Protein AF-A0A9P7BJM4-F1 (afdb_monomer_lite)

pLDDT: mean 73.42, std 22.76, range [31.44, 97.88]

Organism: Rhizopus oryzae (NCBI:txid64495)

Sequence (146 aa):
MQMSSKESIGDYSKKFLQAVYNAGLPSDDPRIADRFLASLTLSVQTLIRVTVARVGKNKADTNEKWTVEYITQVGRDILGDDNKLYAEAAALIPGANKSDTGKSRYSDNGSRGDGSLSGHRRHQFKRRSQNMTKVNKHYFCTHHVL

Structure (mmCIF, N/CA/C/O backbone):
data_AF-A0A9P7BJM4-F1
#
_entry.id   AF-A0A9P7BJM4-F1
#
loop_
_atom_site.group_PDB
_atom_site.id
_atom_site.type_symbol
_atom_site.label_atom_id
_atom_site.label_alt_id
_atom_site.label_comp_id
_atom_site.label_asym_id
_atom_site.label_entity_id
_atom_site.label_seq_id
_atom_site.pdbx_PDB_ins_code
_atom_site.Cartn_x
_atom_site.Cartn_y
_atom_site.Cartn_z
_atom_site.occupancy
_atom_site.B_iso_or_equiv
_atom_site.auth_seq_id
_atom_site.auth_comp_id
_atom_site.auth_asym_id
_atom_site.auth_atom_id
_atom_site.pdbx_PDB_model_num
ATOM 1 N N . MET A 1 1 ? 7.682 10.884 -1.348 1.00 90.56 1 MET A N 1
ATOM 2 C CA . MET A 1 1 ? 6.228 10.942 -1.077 1.00 90.56 1 MET A CA 1
ATOM 3 C C . MET A 1 1 ? 5.918 10.031 0.106 1.00 90.56 1 MET A C 1
ATOM 5 O O . MET A 1 1 ? 6.650 9.067 0.279 1.00 90.56 1 MET A O 1
ATOM 9 N N . GLN A 1 2 ? 4.911 10.344 0.925 1.00 95.31 2 GLN A N 1
ATOM 10 C CA . GLN A 1 2 ? 4.475 9.547 2.086 1.00 95.31 2 GLN A CA 1
ATOM 11 C C . GLN A 1 2 ? 2.943 9.557 2.158 1.00 95.31 2 GLN A C 1
ATOM 13 O O . GLN A 1 2 ? 2.336 10.537 1.725 1.00 95.31 2 GLN A O 1
ATOM 18 N N . MET A 1 3 ? 2.346 8.474 2.651 1.00 94.56 3 MET A N 1
A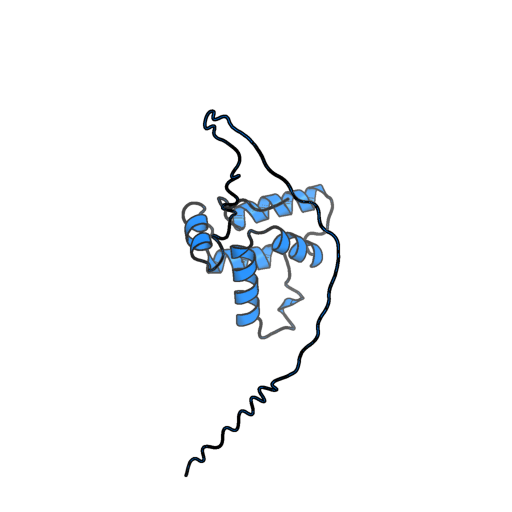TOM 19 C CA . MET A 1 3 ? 0.901 8.311 2.810 1.00 94.56 3 MET A CA 1
ATOM 20 C C . MET A 1 3 ? 0.399 9.071 4.042 1.00 94.56 3 MET A C 1
ATOM 22 O O . MET A 1 3 ? 0.975 8.988 5.127 1.00 94.56 3 MET A O 1
ATOM 26 N N . SER A 1 4 ? -0.699 9.798 3.875 1.00 92.19 4 SER A N 1
ATOM 27 C CA . SER A 1 4 ? -1.452 10.445 4.946 1.00 92.19 4 SER A CA 1
ATOM 28 C C . SER A 1 4 ? -2.270 9.429 5.748 1.00 92.19 4 SER A C 1
ATOM 30 O O . SER A 1 4 ? -2.727 8.415 5.232 1.00 92.19 4 SER A O 1
ATOM 32 N N . SER A 1 5 ? -2.534 9.722 7.021 1.00 86.75 5 SER A N 1
ATOM 33 C CA . SER A 1 5 ? -3.386 8.880 7.874 1.00 86.75 5 SER A CA 1
ATOM 34 C C . SER A 1 5 ? -4.875 8.920 7.512 1.00 86.75 5 SER A C 1
ATOM 36 O O . SER A 1 5 ? -5.644 8.116 8.030 1.00 86.75 5 SER A O 1
ATOM 38 N N . LYS A 1 6 ? -5.292 9.861 6.655 1.00 87.50 6 LYS A N 1
ATOM 39 C CA . LYS A 1 6 ? -6.701 10.093 6.288 1.00 87.50 6 LYS A CA 1
ATOM 40 C C . LYS A 1 6 ? -7.068 9.632 4.879 1.00 87.50 6 LYS A C 1
ATOM 42 O O . LYS A 1 6 ? -8.202 9.834 4.463 1.00 87.50 6 LYS A O 1
ATOM 47 N N . GLU A 1 7 ? -6.116 9.101 4.121 1.00 90.75 7 GLU A N 1
ATOM 48 C CA . GLU A 1 7 ? -6.372 8.604 2.768 1.00 90.75 7 GLU A CA 1
ATOM 49 C C . GLU A 1 7 ? -6.377 7.076 2.741 1.00 90.75 7 GLU A C 1
ATOM 51 O O . GLU A 1 7 ? -5.662 6.440 3.516 1.00 90.75 7 GLU A O 1
ATOM 56 N N . SER A 1 8 ? -7.171 6.488 1.847 1.00 94.00 8 SER A N 1
ATOM 57 C CA . SER A 1 8 ? -7.117 5.059 1.542 1.00 94.00 8 SER A CA 1
ATOM 58 C C . SER A 1 8 ? -5.842 4.696 0.790 1.00 94.00 8 SER A C 1
ATOM 60 O O . SER A 1 8 ? -5.222 5.518 0.103 1.00 94.00 8 SER A O 1
ATOM 62 N N . ILE A 1 9 ? -5.466 3.420 0.874 1.00 95.25 9 ILE A N 1
ATOM 63 C CA . ILE A 1 9 ? -4.368 2.883 0.069 1.00 95.25 9 ILE A CA 1
ATOM 64 C C . ILE A 1 9 ? -4.669 2.965 -1.430 1.00 95.25 9 ILE A C 1
ATOM 66 O O . ILE A 1 9 ? -3.752 3.226 -2.206 1.00 95.25 9 ILE A O 1
ATOM 70 N N . GLY A 1 10 ? -5.929 2.812 -1.851 1.00 95.50 10 GLY A N 1
ATOM 71 C CA . GLY A 1 10 ? -6.323 2.938 -3.248 1.00 95.50 10 GLY A CA 1
ATOM 72 C C . GLY A 1 10 ? -6.085 4.339 -3.794 1.00 95.50 10 GLY A C 1
ATOM 73 O O . GLY A 1 10 ? -5.460 4.487 -4.843 1.00 95.50 10 GLY A O 1
ATOM 74 N N . ASP A 1 11 ? -6.505 5.383 -3.084 1.00 95.25 11 ASP A N 1
ATOM 75 C CA . ASP A 1 11 ? -6.268 6.758 -3.536 1.00 95.25 11 ASP A CA 1
ATOM 76 C C . ASP A 1 11 ? -4.792 7.155 -3.463 1.00 95.25 11 ASP A C 1
ATOM 78 O O . ASP A 1 11 ? -4.288 7.855 -4.350 1.00 95.25 11 ASP A O 1
ATOM 82 N N . TYR A 1 12 ? -4.074 6.667 -2.452 1.00 97.19 12 TYR A N 1
ATOM 83 C CA . TYR A 1 12 ? -2.635 6.871 -2.355 1.00 97.19 12 TYR A CA 1
ATOM 84 C C . TYR A 1 12 ? -1.873 6.187 -3.501 1.00 97.19 12 TYR A C 1
ATOM 86 O O . TYR A 1 12 ? -1.005 6.812 -4.114 1.00 97.19 12 TYR A O 1
ATOM 94 N N . SER A 1 13 ? -2.230 4.943 -3.844 1.00 96.88 13 SER A N 1
ATOM 95 C CA . SER A 1 13 ? -1.591 4.164 -4.916 1.00 96.88 13 SER A CA 1
ATOM 96 C C . SER A 1 13 ? -1.663 4.867 -6.270 1.00 96.88 13 SER A C 1
ATOM 98 O O . SER A 1 13 ? -0.648 4.973 -6.952 1.00 96.88 13 SER A O 1
ATOM 100 N N . LYS A 1 14 ? -2.814 5.461 -6.616 1.00 96.56 14 LYS A N 1
ATOM 101 C CA . LYS A 1 14 ? -2.992 6.234 -7.856 1.00 96.56 14 LYS A CA 1
ATOM 102 C C . LYS A 1 14 ? -2.023 7.414 -7.918 1.00 96.56 14 LYS A C 1
ATOM 104 O O . LYS A 1 14 ? -1.365 7.628 -8.931 1.00 96.56 14 LYS A O 1
ATOM 109 N N . LYS A 1 15 ? -1.904 8.172 -6.821 1.00 97.44 15 LYS A N 1
ATOM 110 C CA . LYS A 1 15 ? -0.991 9.324 -6.739 1.00 97.44 15 LYS A CA 1
ATOM 111 C C . LYS A 1 15 ? 0.473 8.893 -6.795 1.00 97.44 15 LYS A C 1
ATOM 113 O O . LYS A 1 15 ? 1.282 9.563 -7.433 1.00 97.44 15 LYS A O 1
ATOM 118 N N . PHE A 1 16 ? 0.806 7.777 -6.153 1.00 97.88 16 PHE A N 1
ATOM 119 C CA . PHE A 1 16 ? 2.147 7.210 -6.194 1.00 97.88 16 PHE A CA 1
ATOM 120 C C . PHE A 1 16 ? 2.518 6.744 -7.609 1.00 97.88 16 PHE A C 1
ATOM 122 O O . PHE A 1 16 ? 3.555 7.154 -8.122 1.00 97.88 16 PHE A O 1
ATOM 129 N N . LEU A 1 17 ? 1.656 5.967 -8.271 1.00 96.94 17 LEU A N 1
ATOM 130 C CA . LEU A 1 17 ? 1.864 5.503 -9.647 1.00 96.94 17 LEU A CA 1
ATOM 131 C C . LEU A 1 17 ? 1.952 6.665 -10.637 1.00 96.94 17 LEU A C 1
ATOM 133 O O . LEU A 1 17 ? 2.814 6.656 -11.511 1.00 96.94 17 LEU A O 1
ATOM 137 N N . GLN A 1 18 ? 1.146 7.714 -10.455 1.00 97.56 18 GLN A N 1
ATOM 138 C CA . GLN A 1 18 ? 1.276 8.932 -11.252 1.00 97.56 18 GLN A CA 1
ATOM 139 C C . GLN A 1 18 ? 2.658 9.581 -11.077 1.00 97.56 18 GLN A C 1
ATOM 141 O O . GLN A 1 18 ? 3.247 10.043 -12.051 1.00 97.56 18 GLN A O 1
ATOM 146 N N . ALA A 1 19 ? 3.201 9.609 -9.856 1.00 97.06 19 ALA A N 1
ATOM 147 C CA . ALA A 1 19 ? 4.539 10.139 -9.603 1.00 97.06 19 ALA A CA 1
ATOM 148 C C . ALA A 1 19 ? 5.646 9.260 -10.213 1.00 97.06 19 ALA A C 1
ATOM 150 O O . ALA A 1 19 ? 6.613 9.797 -10.746 1.00 97.06 19 ALA A O 1
ATOM 151 N N . VAL A 1 20 ? 5.490 7.933 -10.173 1.00 96.62 20 VAL A N 1
ATOM 152 C CA . VAL A 1 20 ? 6.390 6.965 -10.829 1.00 96.62 20 VAL A CA 1
ATOM 153 C C . VAL A 1 20 ? 6.392 7.178 -12.344 1.00 96.62 20 VAL A C 1
ATOM 155 O O . VAL A 1 20 ? 7.460 7.329 -12.936 1.00 96.62 20 VAL A O 1
ATOM 158 N N . TYR A 1 21 ? 5.206 7.286 -12.949 1.00 96.94 21 TYR A N 1
ATOM 159 C CA . TYR A 1 21 ? 5.038 7.566 -14.374 1.00 96.94 21 TYR A CA 1
ATOM 160 C C . TYR A 1 21 ? 5.687 8.897 -14.770 1.00 96.94 21 TYR A C 1
ATOM 162 O O . TYR A 1 21 ? 6.485 8.951 -15.702 1.00 96.94 21 TYR A O 1
ATOM 170 N N . ASN A 1 22 ? 5.417 9.967 -14.016 1.00 97.00 22 ASN A N 1
ATOM 171 C CA . ASN A 1 22 ? 6.000 11.286 -14.271 1.00 97.00 22 ASN A CA 1
ATOM 172 C C . ASN A 1 22 ? 7.533 11.299 -14.127 1.00 97.00 22 ASN A C 1
ATOM 174 O O . ASN A 1 22 ? 8.195 12.134 -14.737 1.00 97.00 22 ASN A O 1
ATOM 178 N N . ALA A 1 23 ? 8.099 10.395 -13.323 1.00 95.75 23 ALA A N 1
ATOM 179 C CA . ALA A 1 23 ? 9.540 10.226 -13.164 1.00 95.75 23 ALA A CA 1
ATOM 180 C C . ALA A 1 23 ? 10.179 9.342 -14.254 1.00 95.75 23 ALA A C 1
ATOM 182 O O . ALA A 1 23 ? 11.397 9.169 -14.246 1.00 95.75 23 ALA A O 1
ATOM 183 N N . GLY A 1 24 ? 9.386 8.771 -15.169 1.00 96.56 24 GLY A N 1
ATOM 184 C CA . GLY A 1 24 ? 9.867 7.858 -16.208 1.00 96.56 24 GLY A CA 1
ATOM 185 C C . GLY A 1 24 ? 10.379 6.525 -15.658 1.00 96.56 24 GLY A C 1
ATOM 186 O O . GLY A 1 24 ? 11.248 5.905 -16.268 1.00 96.56 24 GLY A O 1
ATOM 187 N N . LEU A 1 25 ? 9.893 6.106 -14.485 1.00 94.50 25 LEU A N 1
ATOM 188 C CA . LEU A 1 25 ? 10.314 4.867 -13.838 1.00 94.50 25 LEU A CA 1
ATOM 189 C C . LEU A 1 25 ? 9.406 3.691 -14.246 1.00 94.50 25 LEU A C 1
ATOM 191 O O . LEU A 1 25 ? 8.198 3.884 -14.400 1.00 94.50 25 LEU A O 1
ATOM 195 N N . PRO A 1 26 ? 9.959 2.474 -14.383 1.00 91.88 26 PRO A N 1
ATOM 196 C CA . PRO A 1 26 ? 9.178 1.271 -14.668 1.00 91.88 26 PRO A CA 1
ATOM 197 C C . PRO A 1 26 ? 8.286 0.908 -13.472 1.00 91.88 26 PRO A C 1
ATOM 199 O O . PRO A 1 26 ? 8.779 0.697 -12.365 1.00 91.88 26 PRO A O 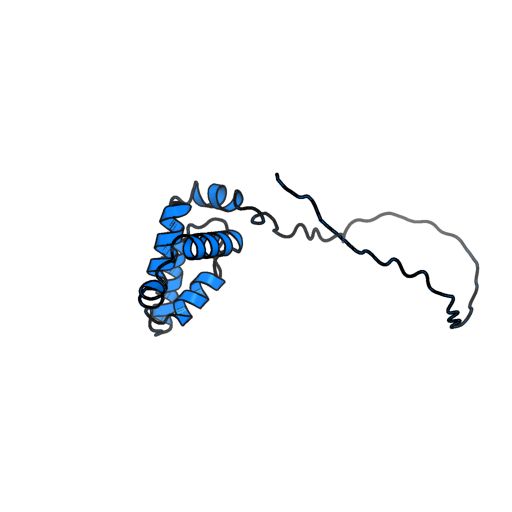1
ATOM 202 N N . SER A 1 27 ? 6.967 0.854 -13.670 1.00 86.81 27 SER A N 1
ATOM 203 C CA . SER A 1 27 ? 5.995 0.556 -12.603 1.00 86.81 27 SER A CA 1
ATOM 204 C C . SER A 1 27 ? 6.005 -0.908 -12.151 1.00 86.81 27 SER A C 1
ATOM 206 O O . SER A 1 27 ? 5.552 -1.213 -11.051 1.00 86.81 27 SER A O 1
ATOM 208 N N . ASP A 1 28 ? 6.531 -1.798 -12.988 1.00 88.25 28 ASP A N 1
ATOM 209 C CA . ASP A 1 28 ? 6.682 -3.235 -12.762 1.00 88.25 28 ASP A CA 1
ATOM 210 C C . ASP A 1 28 ? 7.973 -3.607 -12.012 1.00 88.25 28 ASP A C 1
ATOM 212 O O . ASP A 1 28 ? 8.155 -4.769 -11.653 1.00 88.25 28 ASP A O 1
ATOM 216 N N . ASP A 1 29 ? 8.856 -2.644 -11.722 1.00 90.38 29 ASP A N 1
ATOM 217 C CA . ASP A 1 29 ? 10.069 -2.893 -10.939 1.00 90.38 29 ASP A CA 1
ATOM 218 C C . ASP A 1 29 ? 9.716 -3.195 -9.463 1.00 90.38 29 ASP A C 1
ATOM 220 O O . ASP A 1 29 ? 9.156 -2.336 -8.766 1.00 90.38 29 ASP A O 1
ATOM 224 N N . PRO A 1 30 ? 10.110 -4.366 -8.919 1.00 92.12 30 PRO A N 1
ATOM 225 C CA . PRO A 1 30 ? 9.906 -4.712 -7.511 1.00 92.12 30 PRO A CA 1
ATOM 226 C C . PRO A 1 30 ? 10.450 -3.671 -6.522 1.00 92.12 30 PRO A C 1
ATOM 228 O O . PRO A 1 30 ? 9.921 -3.509 -5.421 1.00 92.12 30 PRO A O 1
ATOM 231 N N . ARG A 1 31 ? 11.482 -2.905 -6.900 1.00 93.88 31 ARG A N 1
ATOM 232 C CA . ARG A 1 31 ? 12.026 -1.819 -6.068 1.00 93.88 31 ARG A CA 1
ATOM 233 C C . ARG A 1 31 ? 11.038 -0.669 -5.907 1.00 93.88 31 ARG A C 1
ATOM 235 O O . ARG A 1 31 ? 11.046 0.003 -4.874 1.00 93.88 31 ARG A O 1
ATOM 242 N N . ILE A 1 32 ? 10.191 -0.426 -6.905 1.00 96.06 32 ILE A N 1
ATOM 243 C CA . ILE A 1 32 ? 9.121 0.571 -6.828 1.00 96.06 32 ILE A CA 1
ATOM 244 C C . ILE A 1 32 ? 8.031 0.088 -5.872 1.00 96.06 32 ILE A C 1
ATOM 246 O O . ILE A 1 32 ? 7.572 0.874 -5.043 1.00 96.06 32 ILE A O 1
ATOM 250 N N . ALA A 1 33 ? 7.702 -1.205 -5.897 1.00 95.38 33 ALA A N 1
ATOM 251 C CA . ALA A 1 33 ? 6.799 -1.821 -4.927 1.00 95.38 33 ALA A CA 1
ATOM 252 C C . ALA A 1 33 ? 7.344 -1.724 -3.487 1.00 95.38 33 ALA A C 1
ATOM 254 O O . ALA A 1 33 ? 6.614 -1.343 -2.570 1.00 95.38 33 ALA A O 1
ATOM 255 N N . ASP A 1 34 ? 8.646 -1.950 -3.283 1.00 95.56 34 ASP A N 1
ATOM 256 C CA . ASP A 1 34 ? 9.295 -1.759 -1.978 1.00 95.56 34 ASP A CA 1
ATOM 257 C C . ASP A 1 34 ? 9.237 -0.303 -1.504 1.00 95.56 34 ASP A C 1
ATOM 259 O O . ASP A 1 34 ? 8.981 -0.029 -0.327 1.00 95.56 34 ASP A O 1
ATOM 263 N N . ARG A 1 35 ? 9.457 0.651 -2.418 1.00 96.81 35 ARG A N 1
ATOM 264 C CA . ARG A 1 35 ? 9.340 2.084 -2.121 1.00 96.81 35 ARG A CA 1
ATOM 265 C C . ARG A 1 35 ? 7.909 2.484 -1.790 1.00 96.81 35 ARG A C 1
ATOM 267 O O . ARG A 1 35 ? 7.734 3.278 -0.868 1.00 96.81 35 ARG A O 1
ATOM 274 N N . PHE A 1 36 ? 6.928 1.925 -2.492 1.00 97.56 36 PHE A N 1
ATOM 275 C CA . PHE A 1 36 ? 5.513 2.114 -2.201 1.00 97.56 36 PHE A CA 1
ATOM 276 C C . PHE A 1 36 ? 5.159 1.576 -0.816 1.00 97.56 36 PHE A C 1
ATOM 278 O O . PHE A 1 36 ? 4.620 2.314 0.000 1.00 97.56 36 PHE A O 1
ATOM 285 N N . LEU A 1 37 ? 5.540 0.333 -0.495 1.00 96.88 37 LEU A N 1
ATOM 286 C CA . LEU A 1 37 ? 5.313 -0.236 0.833 1.00 96.88 37 LEU A CA 1
ATOM 287 C C . LEU A 1 37 ? 5.960 0.631 1.918 1.00 96.88 37 LEU A C 1
ATOM 289 O O . LEU A 1 37 ? 5.321 0.942 2.915 1.00 96.88 37 LEU A O 1
ATOM 293 N N . ALA A 1 38 ? 7.208 1.060 1.725 1.00 96.94 38 ALA A N 1
ATOM 294 C CA . ALA A 1 38 ? 7.920 1.899 2.688 1.00 96.94 38 ALA A CA 1
ATOM 295 C C . ALA A 1 38 ? 7.315 3.304 2.862 1.00 96.94 38 ALA A C 1
ATOM 297 O O . ALA A 1 38 ? 7.629 3.969 3.851 1.00 96.94 38 ALA A O 1
ATOM 298 N N . SER A 1 39 ? 6.483 3.766 1.925 1.00 97.50 39 SER A N 1
ATOM 299 C CA . SER A 1 39 ? 5.830 5.072 1.992 1.00 97.50 39 SER A CA 1
ATOM 300 C C . SER A 1 39 ? 4.414 5.034 2.572 1.00 97.50 39 SER A C 1
ATOM 302 O O . SER A 1 39 ? 3.818 6.095 2.757 1.00 97.50 39 SER A O 1
ATOM 304 N N . LEU A 1 40 ? 3.872 3.849 2.881 1.00 95.88 40 LEU A N 1
ATOM 305 C CA . LEU A 1 40 ? 2.596 3.703 3.590 1.00 95.88 40 LEU A CA 1
ATOM 306 C C . LEU A 1 40 ? 2.741 4.076 5.071 1.00 95.88 40 LEU A C 1
ATOM 308 O O . LEU A 1 40 ? 3.843 4.117 5.617 1.00 95.88 40 LEU A O 1
ATOM 312 N N . THR A 1 41 ? 1.628 4.287 5.769 1.00 93.56 41 THR A N 1
ATOM 313 C CA . THR A 1 41 ? 1.662 4.451 7.229 1.00 93.56 41 THR A CA 1
ATOM 314 C C . THR A 1 41 ? 2.128 3.160 7.913 1.00 93.56 41 THR A C 1
ATOM 316 O O . THR A 1 41 ? 1.865 2.056 7.433 1.00 93.56 41 THR A O 1
ATOM 319 N N . LEU A 1 42 ? 2.815 3.268 9.057 1.00 91.81 42 LEU A N 1
ATOM 320 C CA . LEU A 1 42 ? 3.422 2.113 9.742 1.00 91.81 42 LEU A CA 1
ATOM 321 C C . LEU A 1 42 ? 2.419 0.983 10.040 1.00 91.81 42 LEU A C 1
ATOM 323 O O . LEU A 1 42 ? 2.761 -0.200 9.960 1.00 91.81 42 LEU A O 1
ATOM 327 N N . SER A 1 43 ? 1.182 1.342 10.378 1.00 90.00 43 SER A N 1
ATOM 328 C CA . SER A 1 43 ? 0.111 0.387 10.645 1.00 90.00 43 SER A CA 1
ATOM 329 C C . SER A 1 43 ? -0.259 -0.413 9.397 1.00 90.00 43 SER A C 1
ATOM 331 O O . SER A 1 43 ? -0.253 -1.644 9.434 1.00 90.00 43 SER A O 1
ATOM 333 N N . VAL A 1 44 ? -0.468 0.271 8.272 1.00 92.62 44 VAL A N 1
ATOM 334 C CA . VAL A 1 44 ? -0.761 -0.346 6.972 1.00 92.62 44 VAL A CA 1
ATOM 335 C C . VAL A 1 44 ? 0.415 -1.210 6.508 1.00 92.62 44 VAL A C 1
ATOM 337 O O . VAL A 1 44 ? 0.212 -2.354 6.105 1.00 92.62 44 VAL A O 1
ATOM 340 N N . GLN A 1 45 ? 1.656 -0.727 6.655 1.00 93.94 45 GLN A N 1
ATOM 341 C CA . GLN A 1 45 ? 2.860 -1.511 6.350 1.00 93.94 45 GLN A CA 1
ATOM 342 C C . GLN A 1 45 ? 2.897 -2.831 7.118 1.00 93.94 45 GLN A C 1
ATOM 344 O O . GLN A 1 45 ? 3.150 -3.892 6.546 1.00 93.94 45 GLN A O 1
ATOM 349 N N . THR A 1 46 ? 2.669 -2.756 8.429 1.00 91.50 46 THR A N 1
ATOM 350 C CA . THR A 1 46 ? 2.713 -3.917 9.320 1.00 91.50 46 THR A CA 1
ATOM 351 C C . THR A 1 46 ? 1.652 -4.928 8.919 1.00 91.50 46 THR A C 1
ATOM 353 O O . THR A 1 46 ? 1.949 -6.114 8.789 1.00 91.50 46 THR A O 1
ATOM 356 N N . LEU A 1 47 ? 0.432 -4.458 8.668 1.00 91.56 47 LEU A N 1
ATOM 357 C CA . LEU A 1 47 ? -0.683 -5.312 8.293 1.00 91.56 47 LEU A CA 1
ATOM 358 C C . LEU A 1 47 ? -0.423 -6.051 6.981 1.00 91.56 47 LEU A C 1
ATOM 360 O O . LEU A 1 47 ? -0.556 -7.270 6.939 1.00 91.56 47 LEU A O 1
ATOM 364 N N . ILE A 1 48 ? 0.019 -5.340 5.941 1.00 93.00 48 ILE A N 1
ATOM 365 C CA . ILE A 1 48 ? 0.335 -5.947 4.643 1.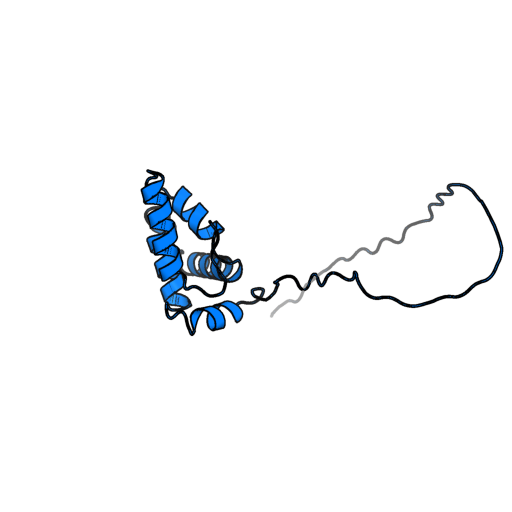00 93.00 48 ILE A CA 1
ATOM 366 C C . ILE A 1 48 ? 1.435 -6.996 4.803 1.00 93.00 48 ILE A C 1
ATOM 368 O O . ILE A 1 48 ? 1.279 -8.123 4.336 1.00 93.00 48 ILE A O 1
ATOM 372 N N . ARG A 1 49 ? 2.524 -6.672 5.514 1.00 92.12 49 ARG A N 1
ATOM 373 C CA . ARG A 1 49 ? 3.627 -7.618 5.761 1.00 92.12 49 ARG A CA 1
ATOM 374 C C . ARG A 1 49 ? 3.145 -8.873 6.486 1.00 92.12 49 ARG A C 1
ATOM 376 O O . ARG A 1 49 ? 3.529 -9.977 6.110 1.00 92.12 49 ARG A O 1
ATOM 383 N N . VAL A 1 50 ? 2.294 -8.717 7.501 1.00 90.94 50 VAL A N 1
ATOM 384 C CA . VAL A 1 50 ? 1.716 -9.842 8.249 1.00 90.94 50 VAL A CA 1
ATOM 385 C C . VAL A 1 50 ? 0.805 -10.684 7.358 1.00 90.94 50 VAL A C 1
ATOM 387 O O . VAL A 1 50 ? 0.912 -11.911 7.381 1.00 90.94 50 VAL A O 1
ATOM 390 N N . THR A 1 51 ? -0.061 -10.063 6.557 1.00 90.44 51 THR A N 1
ATOM 391 C CA . THR A 1 51 ? -0.970 -10.788 5.661 1.00 90.44 51 THR A CA 1
ATOM 392 C C . THR A 1 51 ? -0.204 -11.551 4.592 1.00 90.44 51 THR A C 1
ATOM 394 O O . THR A 1 51 ? -0.411 -12.754 4.441 1.00 90.44 51 THR A O 1
ATOM 397 N N . VAL A 1 52 ? 0.751 -10.906 3.919 1.00 89.31 52 VAL A N 1
ATOM 398 C CA . VAL A 1 52 ? 1.595 -11.560 2.910 1.00 89.31 52 VAL A CA 1
ATOM 399 C C . VAL A 1 52 ? 2.394 -12.709 3.528 1.00 89.31 52 VAL A C 1
ATOM 401 O O . VAL A 1 52 ? 2.454 -13.783 2.941 1.00 89.31 52 VAL A O 1
ATOM 404 N N . ALA A 1 53 ? 2.939 -12.551 4.739 1.00 87.25 53 ALA A N 1
ATOM 405 C CA . ALA A 1 53 ? 3.662 -13.629 5.419 1.00 87.25 53 ALA A CA 1
ATOM 406 C C . ALA A 1 53 ? 2.771 -14.832 5.785 1.00 87.25 53 ALA A C 1
ATOM 408 O O . ALA A 1 53 ? 3.248 -15.966 5.813 1.00 87.25 53 ALA A O 1
ATOM 409 N N . ARG A 1 54 ? 1.483 -14.602 6.074 1.00 84.12 54 ARG A N 1
ATOM 410 C CA . ARG A 1 54 ? 0.522 -15.662 6.424 1.00 84.12 54 ARG A CA 1
ATOM 411 C C . ARG A 1 54 ? -0.034 -16.385 5.198 1.00 84.12 54 ARG A C 1
ATOM 413 O O . ARG A 1 54 ? -0.219 -17.599 5.254 1.00 84.12 54 ARG A O 1
ATOM 420 N N . VAL A 1 55 ? -0.298 -15.649 4.120 1.00 78.56 55 VAL A N 1
ATOM 421 C CA . VAL A 1 55 ? -0.934 -16.163 2.895 1.00 78.56 55 VAL A CA 1
ATOM 422 C C . VAL A 1 55 ? 0.104 -16.672 1.882 1.00 78.56 55 VAL A C 1
ATOM 424 O O . VAL A 1 55 ? -0.145 -17.640 1.170 1.00 78.56 55 VAL A O 1
ATOM 427 N N . GLY A 1 56 ? 1.308 -16.095 1.860 1.00 64.31 56 GLY A N 1
ATOM 428 C CA . GLY A 1 56 ? 2.372 -16.346 0.880 1.00 64.31 56 GLY A CA 1
ATOM 429 C C . GLY A 1 56 ? 3.172 -17.639 1.071 1.00 64.31 56 GLY A C 1
ATOM 430 O O . GLY A 1 56 ? 4.390 -17.637 0.899 1.00 64.31 56 GLY A O 1
ATOM 431 N N . LYS A 1 57 ? 2.525 -18.759 1.425 1.00 55.22 57 LYS A N 1
ATOM 432 C CA . LYS A 1 57 ? 3.209 -20.064 1.547 1.00 55.22 57 LYS A CA 1
ATOM 433 C C . LYS A 1 57 ? 3.777 -20.583 0.212 1.00 55.22 57 LYS A C 1
ATOM 435 O O . LYS A 1 57 ? 4.697 -21.394 0.246 1.00 55.22 57 LYS A O 1
ATOM 440 N N . ASN A 1 58 ? 3.344 -20.044 -0.932 1.00 57.31 58 ASN A N 1
ATOM 441 C CA . ASN A 1 58 ? 3.960 -20.294 -2.239 1.00 57.31 58 ASN A CA 1
ATOM 442 C C . ASN A 1 58 ? 4.885 -19.131 -2.630 1.00 57.31 58 ASN A C 1
ATOM 444 O O . ASN A 1 58 ? 4.485 -18.188 -3.310 1.00 57.31 58 ASN A O 1
ATOM 448 N N . LYS A 1 59 ? 6.144 -19.206 -2.179 1.00 53.78 59 LYS A N 1
ATOM 449 C CA . LYS A 1 59 ? 7.186 -18.192 -2.441 1.00 53.78 59 LYS A CA 1
ATOM 450 C C . LYS A 1 59 ? 7.565 -18.039 -3.922 1.00 53.78 59 LYS A C 1
ATOM 452 O O . LYS A 1 59 ? 8.153 -17.027 -4.288 1.00 53.78 59 LYS A O 1
ATOM 457 N N . ALA A 1 60 ? 7.257 -19.034 -4.755 1.00 53.91 60 ALA A N 1
ATOM 458 C CA . ALA A 1 60 ? 7.568 -19.009 -6.183 1.00 53.91 60 ALA A CA 1
ATOM 459 C C . ALA A 1 60 ? 6.699 -17.991 -6.947 1.00 53.91 60 ALA A C 1
ATOM 461 O O . ALA A 1 60 ? 7.232 -17.226 -7.741 1.00 53.91 60 ALA A O 1
ATOM 462 N N . ASP A 1 61 ? 5.407 -17.888 -6.617 1.00 55.62 61 ASP A N 1
ATOM 463 C CA . ASP A 1 61 ? 4.461 -16.997 -7.314 1.00 55.62 61 ASP A CA 1
ATOM 464 C C . ASP A 1 61 ? 4.491 -15.547 -6.802 1.00 55.62 61 ASP A C 1
ATOM 466 O O . ASP A 1 61 ? 3.876 -14.653 -7.383 1.00 55.62 61 ASP A O 1
ATOM 470 N N . THR A 1 62 ? 5.152 -15.300 -5.666 1.00 57.69 62 THR A N 1
ATOM 471 C CA . THR A 1 62 ? 5.088 -14.005 -4.967 1.00 57.69 62 THR A CA 1
ATOM 472 C C . THR A 1 62 ? 6.103 -12.993 -5.488 1.00 57.69 62 THR A C 1
ATOM 474 O O . THR A 1 62 ? 5.796 -11.805 -5.495 1.00 57.69 62 THR A O 1
ATOM 477 N N . ASN A 1 63 ? 7.276 -13.433 -5.961 1.00 56.88 63 ASN A N 1
ATOM 478 C CA . ASN A 1 63 ? 8.266 -12.525 -6.558 1.00 56.88 63 ASN A CA 1
ATOM 479 C C . ASN A 1 63 ? 7.818 -12.000 -7.927 1.00 56.88 63 ASN A C 1
ATOM 481 O O . ASN A 1 63 ? 8.074 -10.845 -8.241 1.00 56.88 63 ASN A O 1
ATOM 485 N N . GLU A 1 64 ? 7.103 -12.812 -8.710 1.00 59.81 64 GLU A N 1
ATOM 486 C CA . GLU A 1 64 ? 6.582 -12.410 -10.026 1.00 59.81 64 GLU A CA 1
ATOM 487 C C . GLU A 1 64 ? 5.418 -11.405 -9.916 1.00 59.81 64 GLU A C 1
ATOM 489 O O . GLU A 1 64 ? 5.069 -10.731 -10.878 1.00 59.81 64 GLU A O 1
ATOM 494 N N . LYS A 1 65 ? 4.828 -11.265 -8.720 1.00 77.44 65 LYS A N 1
ATOM 495 C CA . LYS A 1 65 ? 3.665 -10.403 -8.460 1.00 77.44 65 LYS A CA 1
ATOM 496 C C . LYS A 1 65 ? 3.947 -9.268 -7.478 1.00 77.44 65 LYS A C 1
ATOM 498 O O . LYS A 1 65 ? 3.006 -8.585 -7.080 1.00 77.44 65 LYS A O 1
ATOM 503 N N . TRP A 1 66 ? 5.201 -9.039 -7.075 1.00 90.44 66 TRP A N 1
ATOM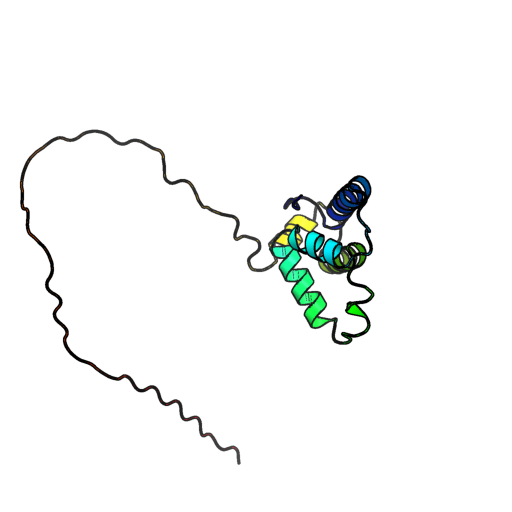 504 C CA . TRP A 1 66 ? 5.540 -7.980 -6.116 1.00 90.44 66 TRP A CA 1
ATOM 505 C C . TRP A 1 66 ? 5.509 -6.593 -6.767 1.00 90.44 66 TRP A C 1
ATOM 507 O O . TRP A 1 66 ? 6.530 -6.024 -7.140 1.00 90.44 66 TRP A O 1
ATOM 517 N N . THR A 1 67 ? 4.298 -6.068 -6.910 1.00 94.00 67 THR A N 1
ATOM 518 C CA . THR A 1 67 ? 3.979 -4.816 -7.601 1.00 94.00 67 THR A CA 1
ATOM 519 C C . THR A 1 67 ? 3.203 -3.874 -6.683 1.00 94.00 67 THR A C 1
ATOM 521 O O . THR A 1 67 ? 2.665 -4.282 -5.645 1.00 94.00 67 THR A O 1
ATOM 524 N N . VAL A 1 68 ? 3.119 -2.598 -7.066 1.00 95.62 68 VAL A N 1
ATOM 525 C CA . VAL A 1 68 ? 2.304 -1.601 -6.351 1.00 95.62 68 VAL A CA 1
ATOM 526 C C . VAL A 1 68 ? 0.836 -2.028 -6.332 1.00 95.62 68 VAL A C 1
ATOM 528 O O . VAL A 1 68 ? 0.163 -1.914 -5.306 1.00 95.62 68 VAL A O 1
ATOM 531 N N . GLU A 1 69 ? 0.349 -2.574 -7.440 1.00 94.62 69 GLU A N 1
ATOM 532 C CA . GLU A 1 69 ? -1.013 -3.054 -7.628 1.00 94.62 69 GLU A CA 1
ATOM 533 C C . GLU A 1 69 ? -1.325 -4.217 -6.687 1.00 94.62 69 GLU A C 1
ATOM 535 O O . GLU A 1 69 ? -2.351 -4.194 -6.009 1.00 94.62 69 GLU A O 1
ATOM 540 N N . TYR A 1 70 ? -0.421 -5.196 -6.574 1.00 93.69 70 TYR A N 1
ATOM 541 C CA . TYR A 1 70 ? -0.595 -6.320 -5.654 1.00 93.69 70 TYR A CA 1
ATOM 542 C C . TYR A 1 70 ? -0.658 -5.861 -4.194 1.00 93.69 70 TYR A C 1
ATOM 544 O O . TYR A 1 70 ? -1.570 -6.240 -3.461 1.00 93.69 70 TYR A O 1
ATOM 552 N N . ILE A 1 71 ? 0.272 -4.998 -3.772 1.00 94.88 71 ILE A N 1
ATOM 553 C CA . ILE A 1 71 ? 0.288 -4.440 -2.411 1.00 94.88 71 ILE A CA 1
ATOM 554 C C . ILE A 1 71 ? -1.006 -3.662 -2.135 1.00 94.88 71 ILE A C 1
ATOM 556 O O . ILE A 1 71 ? -1.592 -3.786 -1.058 1.00 94.88 71 ILE A O 1
ATOM 560 N N . THR A 1 72 ? -1.469 -2.885 -3.115 1.00 95.56 72 THR A N 1
ATOM 561 C CA . THR A 1 72 ? -2.719 -2.122 -3.028 1.00 95.56 72 THR A CA 1
ATOM 562 C C . THR A 1 72 ? -3.922 -3.048 -2.893 1.00 95.56 72 THR A C 1
ATOM 564 O O . THR A 1 72 ? -4.780 -2.801 -2.048 1.00 95.56 72 THR A O 1
ATOM 567 N N . GLN A 1 73 ? -3.973 -4.132 -3.671 1.00 94.00 73 GLN A N 1
ATOM 568 C CA . GLN A 1 73 ? -5.049 -5.116 -3.596 1.00 94.00 73 GLN A CA 1
ATOM 569 C C . GLN A 1 73 ? -5.088 -5.791 -2.226 1.00 94.00 73 GLN A C 1
ATOM 571 O O . GLN A 1 73 ? -6.137 -5.810 -1.592 1.00 94.00 73 GLN A O 1
ATOM 576 N N . VAL A 1 74 ? -3.936 -6.237 -1.715 1.00 93.56 74 VAL A N 1
ATOM 577 C CA . VAL A 1 74 ? -3.840 -6.798 -0.360 1.00 93.56 74 VAL A CA 1
ATOM 578 C C . VAL A 1 74 ? -4.351 -5.796 0.676 1.00 93.56 74 VAL A C 1
ATOM 580 O O . VAL A 1 74 ? -5.116 -6.165 1.561 1.00 93.56 74 VAL A O 1
ATOM 583 N N . GLY A 1 75 ? -3.965 -4.522 0.575 1.00 93.44 75 GLY A N 1
ATOM 584 C CA . GLY A 1 75 ? -4.460 -3.487 1.482 1.00 93.44 75 GLY A CA 1
ATOM 585 C C . GLY A 1 75 ? -5.981 -3.316 1.420 1.00 93.44 75 GLY A C 1
ATOM 586 O O . GLY A 1 75 ? -6.626 -3.267 2.467 1.00 93.44 75 GLY A O 1
ATOM 587 N N . ARG A 1 76 ? -6.555 -3.288 0.213 1.00 93.94 76 ARG A N 1
ATOM 588 C CA . ARG A 1 76 ? -8.005 -3.179 -0.013 1.00 93.94 76 ARG A CA 1
ATOM 589 C C . ARG A 1 76 ? -8.780 -4.375 0.517 1.00 93.94 76 ARG A C 1
ATOM 591 O O . ARG A 1 76 ? -9.826 -4.185 1.125 1.00 93.94 76 ARG A O 1
ATOM 598 N N . ASP A 1 77 ? -8.262 -5.583 0.333 1.00 92.06 77 ASP A N 1
ATOM 599 C CA . ASP A 1 77 ? -8.927 -6.806 0.786 1.00 92.06 77 ASP A CA 1
ATOM 600 C C . ASP A 1 77 ? -9.036 -6.869 2.318 1.00 92.06 77 ASP A C 1
ATOM 602 O O . ASP A 1 77 ? -9.958 -7.484 2.850 1.00 92.06 77 ASP A O 1
ATOM 606 N N . ILE A 1 78 ? -8.107 -6.228 3.039 1.00 90.81 78 ILE A N 1
ATOM 607 C CA . ILE A 1 78 ? -8.073 -6.260 4.507 1.00 90.81 78 ILE A CA 1
ATOM 608 C C . ILE A 1 78 ? -8.771 -5.045 5.129 1.00 90.81 78 ILE A C 1
ATOM 610 O O . ILE A 1 78 ? -9.492 -5.190 6.114 1.00 90.81 78 ILE A O 1
ATOM 614 N N . LEU A 1 79 ? -8.509 -3.842 4.610 1.00 90.50 79 LEU A N 1
ATOM 615 C CA . LEU A 1 79 ? -8.959 -2.576 5.206 1.00 90.50 79 LEU A CA 1
ATOM 616 C C . LEU A 1 79 ? -10.160 -1.957 4.486 1.00 90.50 79 LEU A C 1
ATOM 618 O O . LEU A 1 79 ? -10.756 -1.010 4.997 1.00 90.50 79 LEU A O 1
ATOM 622 N N . GLY A 1 80 ? -10.508 -2.467 3.306 1.00 90.75 80 GLY A N 1
ATOM 623 C CA . GLY A 1 80 ? -11.397 -1.786 2.374 1.00 90.75 80 GLY A CA 1
ATOM 624 C C . GLY A 1 80 ? -10.717 -0.604 1.678 1.00 90.75 80 GLY A C 1
ATOM 625 O O . GLY A 1 80 ? -9.526 -0.343 1.852 1.00 90.75 80 GLY A O 1
ATOM 626 N N . ASP A 1 81 ? -11.496 0.120 0.874 1.00 87.12 81 ASP A N 1
ATOM 627 C CA . ASP A 1 81 ? -11.045 1.324 0.151 1.00 87.12 81 ASP A CA 1
ATOM 628 C C . ASP A 1 81 ? -11.918 2.559 0.448 1.00 87.12 81 ASP A C 1
ATOM 630 O O . ASP A 1 81 ? -11.714 3.623 -0.130 1.00 87.12 81 ASP A O 1
ATOM 634 N N . ASP A 1 82 ? -12.899 2.443 1.352 1.00 87.12 82 ASP A N 1
ATOM 635 C CA . ASP A 1 82 ? -13.727 3.582 1.758 1.00 87.12 82 ASP A CA 1
ATOM 636 C C . ASP A 1 82 ? -12.941 4.490 2.706 1.00 87.12 82 ASP A C 1
ATOM 638 O O . ASP A 1 82 ? -12.706 4.146 3.864 1.00 87.12 82 ASP A O 1
ATOM 642 N N . ASN A 1 83 ? -12.583 5.684 2.231 1.00 81.19 83 ASN A N 1
ATOM 643 C CA . ASN A 1 83 ? -11.853 6.696 2.996 1.00 81.19 83 ASN A CA 1
ATOM 644 C C . ASN A 1 83 ? -12.480 7.025 4.363 1.00 81.19 83 ASN A C 1
ATOM 646 O O . ASN A 1 83 ? -11.747 7.387 5.282 1.00 81.19 83 ASN A O 1
ATOM 650 N N . LYS A 1 84 ? -13.809 6.915 4.519 1.00 82.69 84 LYS A N 1
ATOM 651 C CA . LYS A 1 84 ? -14.480 7.198 5.800 1.00 82.69 84 LYS A CA 1
ATOM 652 C C . LYS A 1 84 ? -14.129 6.165 6.865 1.00 82.69 84 LYS A C 1
ATOM 654 O O . LYS A 1 84 ? -13.916 6.528 8.015 1.00 82.69 84 LYS A O 1
ATOM 659 N N . LEU A 1 85 ? -14.050 4.900 6.464 1.00 84.62 85 LEU A N 1
ATOM 660 C CA . LEU A 1 85 ? -13.826 3.763 7.356 1.00 84.62 85 LEU A CA 1
ATOM 661 C C . LEU A 1 85 ? -12.351 3.359 7.416 1.00 84.62 85 LEU A C 1
ATOM 663 O O . LEU A 1 85 ? -11.908 2.770 8.396 1.00 84.62 85 LEU A O 1
ATOM 667 N N . TYR A 1 86 ? -11.572 3.706 6.391 1.00 86.06 86 TYR A N 1
ATOM 668 C CA . TYR A 1 86 ? -10.180 3.293 6.256 1.00 86.06 86 TYR A CA 1
ATOM 669 C C . TYR A 1 86 ? -9.312 3.789 7.416 1.00 86.06 86 TYR A C 1
ATOM 671 O O . TYR A 1 86 ? -8.532 3.024 7.984 1.00 86.06 86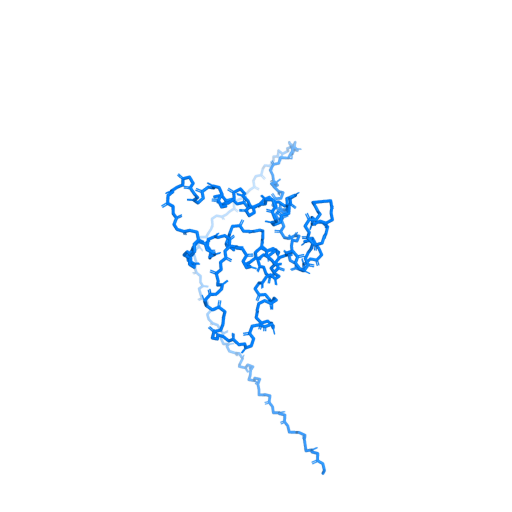 TYR A O 1
ATOM 679 N N . ALA A 1 87 ? -9.463 5.060 7.802 1.00 84.94 87 ALA A N 1
ATOM 680 C CA . ALA A 1 87 ? -8.714 5.637 8.917 1.00 84.94 87 ALA A CA 1
ATOM 681 C C . ALA A 1 87 ? -9.054 4.947 10.249 1.00 84.94 87 ALA A C 1
ATOM 683 O O . ALA A 1 87 ? -8.162 4.686 11.057 1.00 84.94 87 ALA A O 1
ATOM 684 N N . GLU A 1 88 ? -10.328 4.609 10.455 1.00 86.75 88 GLU A N 1
ATOM 685 C CA . GLU A 1 88 ? -10.795 3.893 11.644 1.00 86.75 88 GLU A CA 1
ATOM 686 C C . GLU A 1 88 ? -10.246 2.462 11.673 1.00 86.75 88 GLU A C 1
ATOM 688 O O . GLU A 1 88 ? -9.643 2.050 12.664 1.00 86.75 88 GLU A O 1
ATOM 693 N N . ALA A 1 89 ? -10.354 1.731 10.560 1.00 85.62 89 ALA A N 1
ATOM 694 C CA . ALA A 1 89 ? -9.821 0.379 10.421 1.00 85.62 89 ALA A CA 1
ATOM 695 C C . ALA A 1 89 ? -8.297 0.340 10.636 1.00 85.62 89 ALA A C 1
ATOM 697 O O . ALA A 1 89 ? -7.783 -0.512 11.364 1.00 85.62 89 ALA A O 1
ATOM 698 N N . ALA A 1 90 ? -7.564 1.301 10.068 1.00 84.50 90 ALA A N 1
ATOM 699 C CA . ALA A 1 90 ? -6.118 1.404 10.229 1.00 84.50 90 ALA A CA 1
ATOM 700 C C . ALA A 1 90 ? -5.695 1.755 11.669 1.00 84.50 90 ALA A C 1
ATOM 702 O O . ALA A 1 90 ? -4.603 1.364 12.093 1.00 84.50 90 ALA A O 1
ATOM 703 N N . ALA A 1 91 ? -6.535 2.464 12.432 1.00 84.62 91 ALA A N 1
ATOM 704 C CA . ALA A 1 91 ? -6.273 2.827 13.827 1.00 84.62 91 ALA A CA 1
ATOM 705 C C . ALA A 1 91 ? -6.449 1.655 14.811 1.00 84.62 91 ALA A C 1
ATOM 707 O O . ALA A 1 91 ? -5.861 1.669 15.896 1.00 84.62 91 ALA A O 1
ATOM 708 N N . LEU A 1 92 ? -7.216 0.625 14.435 1.00 85.94 92 LEU A N 1
ATOM 709 C CA . LEU A 1 92 ? -7.384 -0.600 15.229 1.00 85.94 92 LEU A CA 1
ATOM 710 C C . LEU A 1 92 ? -6.138 -1.494 15.218 1.00 85.94 92 LEU A C 1
ATOM 712 O O . LEU A 1 92 ? -6.005 -2.388 16.055 1.00 85.94 92 LEU A O 1
ATOM 716 N N . ILE A 1 93 ? -5.213 -1.263 14.285 1.00 83.56 93 ILE A N 1
ATOM 717 C CA . ILE A 1 93 ? -3.987 -2.047 14.170 1.00 83.56 93 ILE A CA 1
ATOM 718 C C . ILE A 1 93 ? -3.098 -1.746 15.389 1.00 83.56 93 ILE A C 1
ATOM 720 O O . ILE A 1 93 ? -2.718 -0.589 15.609 1.00 83.56 93 ILE A O 1
ATOM 724 N N . PRO A 1 94 ? -2.712 -2.759 16.187 1.00 74.44 94 PRO A N 1
ATOM 725 C CA . PRO A 1 94 ? -1.867 -2.548 17.355 1.00 74.44 94 PRO A CA 1
ATOM 726 C C . PRO A 1 94 ? -0.580 -1.798 16.995 1.00 74.44 94 PRO A C 1
ATOM 728 O O . PRO A 1 94 ? 0.177 -2.211 16.120 1.00 74.44 94 PRO A O 1
ATOM 731 N N . GLY A 1 95 ? -0.326 -0.682 17.680 1.00 70.38 95 GLY A N 1
ATOM 732 C CA . GLY A 1 95 ? 0.835 0.173 17.416 1.00 70.3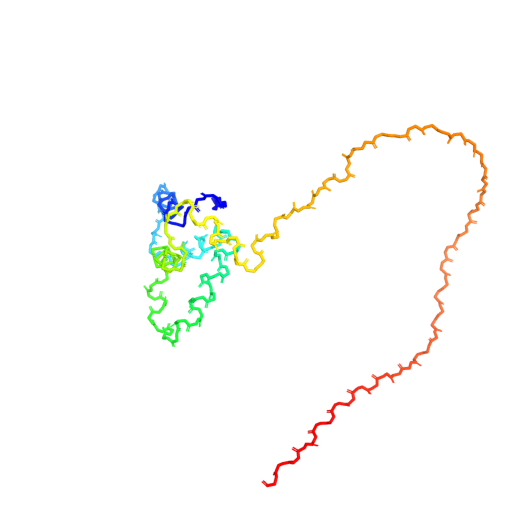8 95 GLY A CA 1
ATOM 733 C C . GLY A 1 95 ? 0.623 1.281 16.376 1.00 70.38 95 GLY A C 1
ATOM 734 O O . GLY A 1 95 ? 1.520 2.107 16.233 1.00 70.38 95 GLY A O 1
ATOM 735 N N . ALA A 1 96 ? -0.547 1.372 15.729 1.00 68.19 96 ALA A N 1
ATOM 736 C CA . ALA A 1 96 ? -0.908 2.481 14.836 1.00 68.19 96 ALA A CA 1
ATOM 737 C C . ALA A 1 96 ? -0.911 3.845 15.545 1.00 68.19 96 ALA A C 1
ATOM 739 O O . ALA A 1 96 ? -0.470 4.846 14.989 1.00 68.19 96 ALA A O 1
ATOM 740 N N . ASN A 1 97 ? -1.333 3.862 16.813 1.00 60.66 97 ASN A N 1
ATOM 741 C CA . ASN A 1 97 ? -1.523 5.082 17.606 1.00 60.66 97 ASN A CA 1
ATOM 742 C C . ASN A 1 97 ? -0.242 5.577 18.292 1.00 60.66 97 ASN A C 1
ATOM 744 O O . ASN A 1 97 ? -0.299 6.414 19.189 1.00 60.66 97 ASN A O 1
ATOM 748 N N . LYS A 1 98 ? 0.935 5.085 17.885 1.00 57.38 98 LYS A N 1
ATOM 749 C CA . LYS A 1 98 ? 2.222 5.622 18.353 1.00 57.38 98 LYS A CA 1
ATOM 750 C C . LYS A 1 98 ? 2.609 6.883 17.575 1.00 57.38 98 LYS A C 1
ATOM 752 O O . LYS A 1 98 ? 3.771 7.076 17.241 1.00 57.38 98 LYS A O 1
ATOM 757 N N . SER A 1 99 ? 1.645 7.745 17.272 1.00 49.50 99 SER A N 1
ATOM 758 C CA . SER A 1 99 ? 1.936 9.122 16.901 1.00 49.50 99 SER A CA 1
ATOM 759 C C . SER A 1 99 ? 2.213 9.898 18.185 1.00 49.50 99 SER A C 1
ATOM 761 O O . SER A 1 99 ? 1.300 10.353 18.868 1.00 49.50 99 SER A O 1
ATOM 763 N N . ASP A 1 100 ? 3.490 9.955 18.537 1.00 50.03 100 ASP A N 1
ATOM 764 C CA . ASP A 1 100 ? 4.161 11.197 18.905 1.00 50.03 100 ASP A CA 1
ATOM 765 C C . ASP A 1 100 ? 3.336 12.189 19.751 1.00 50.03 100 ASP A C 1
ATOM 767 O O . ASP A 1 100 ? 3.111 13.338 19.382 1.00 50.03 100 ASP A O 1
ATOM 771 N N . THR A 1 101 ? 2.939 11.789 20.962 1.00 44.12 101 THR A N 1
ATOM 772 C CA . THR A 1 101 ? 2.763 12.768 22.043 1.00 44.12 101 THR A CA 1
ATOM 773 C C . THR A 1 101 ? 4.132 13.180 22.586 1.00 44.12 101 THR A C 1
ATOM 775 O O . THR A 1 101 ? 4.347 13.210 23.797 1.00 44.12 101 THR A O 1
ATOM 778 N N . GLY A 1 102 ? 5.068 13.539 21.705 1.00 43.03 102 GLY A N 1
ATOM 779 C CA . GLY A 1 102 ? 6.125 14.492 22.001 1.00 43.03 102 GLY A CA 1
ATOM 780 C C . GLY A 1 102 ? 5.502 15.874 22.177 1.00 43.03 102 GLY A C 1
ATOM 781 O O . GLY A 1 102 ? 5.777 16.796 21.416 1.00 43.03 102 GLY A O 1
ATOM 782 N N . LYS A 1 103 ? 4.618 16.033 23.174 1.00 42.47 103 LYS A N 1
ATOM 783 C CA . LYS A 1 103 ? 4.238 17.360 23.654 1.00 42.47 103 LYS A CA 1
ATOM 784 C C . LYS A 1 103 ? 5.523 18.006 24.150 1.00 42.47 103 LYS A C 1
ATOM 786 O O . LYS A 1 103 ? 6.012 17.668 25.227 1.00 42.47 103 LYS A O 1
ATOM 791 N N . SER A 1 104 ? 6.054 18.911 23.332 1.00 42.69 104 SER A N 1
ATOM 792 C CA . SER A 1 104 ? 6.921 20.008 23.735 1.00 42.69 104 SER A CA 1
ATOM 793 C C . SER A 1 104 ? 6.522 20.470 25.141 1.00 42.69 104 SER A C 1
ATOM 795 O O . SER A 1 104 ? 5.487 21.107 25.327 1.00 42.69 104 SER A O 1
ATOM 797 N N . ARG A 1 105 ? 7.308 20.094 26.157 1.00 40.84 105 ARG A N 1
ATOM 798 C CA . ARG A 1 105 ? 7.251 20.708 27.489 1.00 40.84 105 ARG A CA 1
ATOM 799 C C . ARG A 1 105 ? 8.145 21.939 27.478 1.00 40.84 105 ARG A C 1
ATOM 801 O O . ARG A 1 105 ? 9.129 21.989 28.198 1.00 40.84 105 ARG A O 1
ATOM 808 N N . TYR A 1 106 ? 7.828 22.906 26.633 1.00 48.16 106 TYR A N 1
ATOM 809 C CA . TYR A 1 106 ? 8.394 24.244 26.739 1.00 48.16 106 TYR A CA 1
ATOM 810 C C . TYR A 1 106 ? 7.313 25.247 26.367 1.00 48.16 106 TYR A C 1
ATOM 812 O O . TYR A 1 106 ? 7.176 25.622 25.210 1.00 48.16 106 TYR A O 1
ATOM 820 N N . SER A 1 107 ? 6.492 25.586 27.360 1.00 41.03 107 SER A N 1
ATOM 821 C CA . SER A 1 107 ? 6.190 26.960 27.779 1.00 41.03 107 SER A CA 1
ATOM 822 C C . SER A 1 107 ? 5.058 26.898 28.811 1.00 41.03 107 SER A C 1
ATOM 824 O O . SER A 1 107 ? 3.980 26.415 28.481 1.00 41.03 107 SER A O 1
ATOM 826 N N . ASP A 1 108 ? 5.295 27.299 30.061 1.00 34.22 108 ASP A N 1
ATOM 827 C CA . ASP A 1 108 ? 4.752 28.564 30.574 1.00 34.22 108 ASP A CA 1
ATOM 828 C C . ASP A 1 108 ? 5.239 28.845 32.013 1.00 34.22 108 ASP A C 1
ATOM 830 O O . ASP A 1 108 ? 5.704 27.978 32.749 1.00 34.22 108 ASP A O 1
ATOM 834 N N . ASN A 1 109 ? 5.184 30.128 32.310 1.00 38.56 109 ASN A N 1
ATOM 835 C CA . ASN A 1 109 ? 5.882 31.010 33.218 1.00 38.56 109 ASN A CA 1
ATOM 836 C C . ASN A 1 109 ? 5.480 30.888 34.706 1.00 38.56 109 ASN A C 1
ATOM 838 O O . ASN A 1 109 ? 4.340 30.566 35.030 1.00 38.56 109 ASN A O 1
ATOM 842 N N . GLY A 1 110 ? 6.395 31.236 35.623 1.00 33.12 110 GLY A N 1
ATOM 843 C CA . GLY A 1 110 ? 6.135 31.221 37.070 1.00 33.12 110 GLY A CA 1
ATOM 844 C C . GLY A 1 110 ? 7.217 31.885 37.936 1.00 33.12 110 GLY A C 1
ATOM 845 O O . GLY A 1 110 ? 8.067 31.209 38.494 1.00 33.12 110 GLY A O 1
ATOM 846 N N . SER A 1 111 ? 7.164 33.217 38.011 1.00 36.22 111 SER A N 1
ATOM 847 C CA . SER A 1 111 ? 7.500 34.133 39.123 1.00 36.22 111 SER A CA 1
ATOM 848 C C . SER A 1 111 ? 8.516 33.777 40.239 1.00 36.22 111 SER A C 1
ATOM 850 O O . SER A 1 111 ? 8.268 32.926 41.080 1.00 36.22 111 SER A O 1
ATOM 852 N N . ARG A 1 112 ? 9.546 34.642 40.333 1.00 39.19 112 ARG A N 1
ATOM 853 C CA . ARG A 1 112 ? 10.088 35.387 41.509 1.00 39.19 112 ARG A CA 1
ATOM 854 C C . ARG A 1 112 ? 10.315 34.683 42.872 1.00 39.19 112 ARG A C 1
ATOM 856 O O . ARG A 1 112 ? 9.367 34.351 43.571 1.00 39.19 112 ARG A O 1
ATOM 863 N N . GLY A 1 113 ? 11.578 34.721 43.322 1.00 33.53 113 GLY A N 1
ATOM 864 C CA . GLY A 1 113 ? 12.058 34.613 44.720 1.00 33.53 113 GLY A CA 1
ATOM 865 C C . GLY A 1 113 ? 13.551 34.241 44.722 1.00 33.53 113 GLY A C 1
ATOM 866 O O . GLY A 1 113 ? 13.892 33.155 44.278 1.00 33.53 113 GLY A O 1
ATOM 867 N N . ASP A 1 114 ? 14.490 35.187 44.803 1.00 32.28 114 ASP A N 1
ATOM 868 C CA . ASP A 1 114 ? 15.131 35.751 46.012 1.00 32.28 114 ASP A CA 1
ATOM 869 C C . ASP A 1 114 ? 15.869 34.730 46.915 1.00 32.28 114 ASP A C 1
ATOM 871 O O . ASP A 1 114 ? 15.284 33.747 47.355 1.00 32.28 114 ASP A O 1
ATOM 875 N N . GLY A 1 115 ? 17.143 35.021 47.225 1.00 31.83 115 GLY A N 1
ATOM 876 C CA . GLY A 1 115 ? 17.811 34.557 48.451 1.00 31.83 115 GLY A CA 1
ATOM 877 C C . GLY A 1 115 ? 18.820 33.390 48.406 1.00 31.83 115 GLY A C 1
ATOM 878 O O . GLY A 1 115 ? 18.474 32.254 48.687 1.00 31.83 115 GLY A O 1
ATOM 879 N N . SER A 1 116 ? 20.108 33.741 48.268 1.00 33.53 116 SER A N 1
ATOM 880 C CA . SER A 1 116 ? 21.201 33.412 49.220 1.00 33.53 116 SER A CA 1
ATOM 881 C C . SER A 1 116 ? 21.806 31.986 49.375 1.00 33.53 116 SER A C 1
ATOM 883 O O . SER A 1 116 ? 21.180 31.056 49.863 1.00 33.53 116 SER A O 1
ATOM 885 N N . LEU A 1 117 ? 23.127 31.932 49.110 1.00 35.41 117 LEU A N 1
ATOM 886 C CA . LEU A 1 117 ? 24.223 31.205 49.799 1.00 35.41 117 LEU A CA 1
ATOM 887 C C . LEU A 1 117 ? 24.173 29.668 49.980 1.00 35.41 117 LEU A C 1
ATOM 889 O O . LEU A 1 117 ? 23.479 29.140 50.837 1.00 35.41 117 LEU A O 1
ATOM 893 N N . SER A 1 118 ? 25.130 28.959 49.368 1.00 35.62 118 SER A N 1
ATOM 894 C CA . SER A 1 118 ? 26.387 28.515 50.020 1.00 35.62 118 SER A CA 1
ATOM 895 C C . SER A 1 118 ? 27.022 27.326 49.276 1.00 35.62 118 SER A C 1
ATOM 897 O O . SER A 1 118 ? 26.369 26.590 48.542 1.00 35.62 118 SER A O 1
ATOM 899 N N . GLY A 1 119 ? 28.343 27.202 49.398 1.00 31.44 119 GLY A N 1
ATOM 900 C CA . GLY A 1 119 ? 29.211 26.452 48.492 1.00 31.44 119 GLY A CA 1
ATOM 901 C C . GLY A 1 119 ? 29.352 24.949 48.743 1.00 31.44 119 GLY A C 1
ATOM 902 O O . GLY A 1 119 ? 29.027 24.433 49.800 1.00 31.44 119 GLY A O 1
ATOM 903 N N . HIS A 1 120 ? 29.951 24.256 47.772 1.00 38.91 120 HIS A N 1
ATOM 904 C CA . HIS A 1 120 ? 31.264 23.619 47.942 1.00 38.91 120 HIS A CA 1
ATOM 905 C C . HIS A 1 120 ? 31.704 22.906 46.655 1.00 38.91 120 HIS A C 1
ATOM 907 O O . HIS A 1 120 ? 31.048 22.002 46.147 1.00 38.91 120 HIS A O 1
ATOM 913 N N . ARG A 1 121 ? 32.890 23.281 46.162 1.00 45.25 121 ARG A N 1
ATOM 914 C CA . ARG A 1 121 ? 33.704 22.460 45.255 1.00 45.25 121 ARG A CA 1
ATOM 915 C C . ARG A 1 121 ? 34.076 21.152 45.959 1.00 45.25 121 ARG A C 1
ATOM 917 O O . ARG A 1 121 ? 34.518 21.230 47.103 1.00 45.25 121 ARG A O 1
ATOM 924 N N . ARG A 1 122 ? 34.073 20.014 45.248 1.00 41.88 122 ARG A N 1
ATOM 925 C CA . ARG A 1 122 ? 35.129 18.980 45.353 1.00 41.88 122 ARG A CA 1
ATOM 926 C C . ARG A 1 122 ? 35.039 17.910 44.251 1.00 41.88 122 ARG A C 1
ATOM 928 O O . ARG A 1 122 ? 34.106 17.127 44.190 1.00 41.88 122 ARG A O 1
ATOM 935 N N . HIS A 1 123 ? 36.060 17.937 43.397 1.00 38.88 123 HIS A N 1
ATOM 936 C CA . HIS A 1 123 ? 36.873 16.818 42.907 1.00 38.88 123 HIS A CA 1
ATOM 937 C C . HIS A 1 123 ? 36.284 15.393 42.840 1.00 38.88 123 HIS A C 1
ATOM 939 O O . HIS A 1 123 ? 36.061 14.739 43.851 1.00 38.88 123 HIS A O 1
ATOM 945 N N . GLN A 1 124 ? 36.221 14.901 41.598 1.00 39.38 124 GLN A N 1
ATOM 946 C CA . GLN A 1 124 ? 36.959 13.742 41.067 1.00 39.38 124 GLN A CA 1
ATOM 947 C C . GLN A 1 124 ? 37.025 12.426 41.875 1.00 39.38 124 GLN A C 1
ATOM 949 O O . GLN A 1 124 ? 37.661 12.320 42.916 1.00 39.38 124 GLN A O 1
ATOM 954 N N . PHE A 1 125 ? 36.481 11.395 41.215 1.00 43.41 125 PHE A N 1
ATOM 955 C CA . PHE A 1 125 ? 36.880 9.983 41.157 1.00 43.41 125 PHE A CA 1
ATOM 956 C C . PHE A 1 125 ? 37.269 9.250 42.449 1.00 43.41 125 PHE A C 1
ATOM 958 O O . PHE A 1 125 ? 38.387 9.349 42.949 1.00 43.41 125 PHE A O 1
ATOM 965 N N . LYS A 1 126 ? 36.427 8.279 42.825 1.00 41.97 126 LYS A N 1
ATOM 966 C CA . LYS A 1 126 ? 36.910 7.036 43.438 1.00 41.97 126 LYS A CA 1
ATOM 967 C C . LYS A 1 126 ? 36.061 5.848 42.986 1.00 41.97 126 LYS A C 1
ATOM 969 O O . LYS A 1 126 ? 34.974 5.606 43.499 1.00 41.97 126 LYS A O 1
ATOM 974 N N . ARG A 1 127 ? 36.573 5.096 42.004 1.00 51.28 127 ARG A N 1
ATOM 975 C CA . ARG A 1 127 ? 36.124 3.722 41.750 1.00 51.28 127 ARG A CA 1
ATOM 976 C C . ARG A 1 127 ? 36.478 2.888 42.979 1.00 51.28 127 ARG A C 1
ATOM 978 O O . ARG A 1 127 ? 37.645 2.836 43.364 1.00 51.28 127 ARG A O 1
ATOM 985 N N . ARG A 1 128 ? 35.495 2.199 43.556 1.00 44.69 128 ARG A N 1
ATOM 986 C CA . ARG A 1 128 ? 35.745 1.067 44.448 1.00 44.69 128 ARG A CA 1
ATOM 987 C C . ARG A 1 128 ? 34.864 -0.099 44.010 1.00 44.69 128 ARG A C 1
ATOM 989 O O . ARG A 1 128 ? 33.655 -0.087 44.188 1.00 44.69 128 ARG A O 1
ATOM 996 N N . SER A 1 129 ? 35.524 -1.053 43.363 1.00 46.59 129 SER A N 1
ATOM 997 C CA . SER A 1 129 ? 35.054 -2.410 43.100 1.00 46.59 129 SER A CA 1
ATOM 998 C C . SER A 1 129 ? 34.802 -3.124 44.427 1.00 46.59 129 SER A C 1
ATOM 1000 O O . SER A 1 129 ? 35.706 -3.125 45.265 1.00 46.59 129 SER A O 1
ATOM 1002 N N . GLN A 1 130 ? 33.624 -3.736 44.592 1.00 51.22 130 GLN A N 1
ATOM 1003 C CA . GLN A 1 130 ? 33.421 -4.887 45.476 1.00 51.22 130 GLN A CA 1
ATOM 1004 C C . GLN A 1 130 ? 32.389 -5.862 44.877 1.00 51.22 130 GLN A C 1
ATOM 1006 O O . GLN A 1 130 ? 31.204 -5.572 44.789 1.00 51.22 130 GLN A O 1
ATOM 1011 N N . ASN A 1 131 ? 32.921 -7.005 44.440 1.00 42.62 131 ASN A N 1
ATOM 1012 C CA . ASN A 1 131 ? 32.447 -8.379 44.633 1.00 42.62 131 ASN A CA 1
ATOM 1013 C C . ASN A 1 131 ? 30.976 -8.766 44.381 1.00 42.62 131 ASN A C 1
ATOM 1015 O O . ASN A 1 131 ? 30.093 -8.596 45.209 1.00 42.62 131 ASN A O 1
ATOM 1019 N N . MET A 1 132 ? 30.817 -9.452 43.244 1.00 45.19 132 MET A N 1
ATOM 1020 C CA . MET A 1 132 ? 30.152 -10.745 43.020 1.00 45.19 132 MET A CA 1
ATOM 1021 C C . MET A 1 132 ? 29.051 -11.221 43.984 1.00 45.19 132 MET A C 1
ATOM 1023 O O . MET A 1 132 ? 29.308 -11.603 45.120 1.00 45.19 132 MET A O 1
ATOM 1027 N N . THR A 1 133 ? 27.890 -11.513 43.398 1.00 46.75 133 THR A N 1
ATOM 1028 C CA . THR A 1 133 ? 27.181 -12.778 43.647 1.00 46.75 133 THR A CA 1
ATOM 1029 C C . THR A 1 133 ? 26.609 -13.287 42.324 1.00 46.75 133 THR A C 1
ATOM 1031 O O . THR A 1 133 ? 25.801 -12.630 41.672 1.00 46.75 133 THR A O 1
ATOM 1034 N N . LYS A 1 134 ? 27.108 -14.445 41.877 1.00 54.41 134 LYS A N 1
ATOM 1035 C CA . LYS A 1 134 ? 26.630 -15.169 40.693 1.00 54.41 134 LYS A CA 1
ATOM 1036 C C . LYS A 1 134 ? 25.213 -15.675 40.974 1.00 54.41 134 LYS A C 1
ATOM 1038 O O . LYS A 1 134 ? 25.053 -16.547 41.820 1.00 54.41 134 LYS A O 1
ATOM 1043 N N . VAL A 1 135 ? 24.209 -15.199 40.243 1.00 53.69 135 VAL A N 1
ATOM 1044 C CA . VAL A 1 135 ? 22.900 -15.869 40.200 1.00 53.69 135 VAL A CA 1
ATOM 1045 C C . VAL A 1 135 ? 22.880 -16.751 38.960 1.00 53.69 135 VAL A C 1
ATOM 1047 O O . VAL A 1 135 ? 22.625 -16.299 37.848 1.00 53.69 135 VAL A O 1
ATOM 1050 N N . ASN A 1 136 ? 23.228 -18.016 39.170 1.00 51.78 136 ASN A N 1
ATOM 1051 C CA . ASN A 1 136 ? 23.146 -19.070 38.175 1.00 51.78 136 ASN A CA 1
ATOM 1052 C C . ASN A 1 136 ? 21.678 -19.515 38.059 1.00 51.78 136 ASN A C 1
ATOM 1054 O O . ASN A 1 136 ? 21.149 -20.119 38.990 1.00 51.78 136 ASN A O 1
ATOM 1058 N N . LYS A 1 137 ? 20.993 -19.174 36.963 1.00 61.88 137 LYS A N 1
ATOM 1059 C CA . LYS A 1 137 ? 19.633 -19.662 36.692 1.00 61.88 137 LYS A CA 1
ATOM 1060 C C . LYS A 1 137 ? 19.720 -20.868 35.763 1.00 61.88 137 LYS A C 1
ATOM 1062 O O . LYS A 1 137 ? 19.700 -20.721 34.545 1.00 61.88 137 LYS A O 1
ATOM 1067 N N . HIS A 1 138 ? 19.826 -22.055 36.350 1.00 53.66 138 HIS A N 1
ATOM 1068 C CA . HIS A 1 138 ? 19.575 -23.305 35.641 1.00 53.66 138 HIS A CA 1
ATOM 1069 C C . HIS A 1 138 ? 18.066 -23.559 35.601 1.00 53.66 138 HIS A C 1
ATOM 1071 O O . HIS A 1 138 ? 17.427 -23.656 36.645 1.00 53.66 138 HIS A O 1
ATOM 1077 N N . TYR A 1 139 ? 17.504 -23.676 34.400 1.00 59.97 139 TYR A N 1
ATOM 1078 C CA . TYR A 1 139 ? 16.154 -24.190 34.197 1.00 59.97 139 TYR A CA 1
ATOM 1079 C C . TYR A 1 139 ? 16.273 -25.654 33.774 1.00 59.97 139 TYR A C 1
ATOM 1081 O O . TYR A 1 139 ? 16.662 -25.941 32.645 1.00 59.97 139 TYR A O 1
ATOM 1089 N N . PHE A 1 140 ? 15.962 -26.573 34.686 1.00 52.94 140 PHE A N 1
ATOM 1090 C CA . PHE A 1 140 ? 15.712 -27.973 34.356 1.00 52.94 140 PHE A CA 1
ATOM 1091 C C . PHE A 1 140 ? 14.198 -28.173 34.300 1.00 52.94 140 PHE A C 1
ATOM 1093 O O . PHE A 1 140 ? 13.506 -27.929 35.286 1.00 52.94 140 PHE A O 1
ATOM 1100 N N . CYS A 1 141 ? 13.680 -28.591 33.146 1.00 60.75 141 CYS A N 1
ATOM 1101 C CA . CYS A 1 141 ? 12.309 -29.066 33.013 1.00 60.75 141 CYS A CA 1
ATOM 1102 C C . CYS A 1 141 ? 12.363 -30.553 32.661 1.00 60.75 141 CYS A C 1
ATOM 1104 O O . CYS A 1 141 ? 12.645 -30.924 31.525 1.00 60.75 141 CYS A O 1
ATOM 1106 N N . THR A 1 142 ? 12.126 -31.398 33.656 1.00 61.25 142 THR A N 1
ATOM 1107 C CA . THR A 1 142 ? 11.781 -32.809 33.483 1.00 61.25 142 THR A CA 1
ATOM 1108 C C . THR A 1 142 ? 10.393 -32.988 34.067 1.00 61.25 142 THR A C 1
ATOM 1110 O O . THR A 1 142 ? 10.225 -32.912 35.279 1.00 61.25 142 THR A O 1
ATOM 1113 N N . HIS A 1 143 ? 9.398 -33.209 33.213 1.00 60.50 143 HIS A N 1
ATOM 1114 C CA . HIS A 1 143 ? 8.190 -33.928 33.602 1.00 60.50 143 HIS A CA 1
ATOM 1115 C C . HIS A 1 143 ? 7.909 -34.989 32.543 1.00 60.50 143 HIS A C 1
ATOM 1117 O O . HIS A 1 143 ? 7.675 -34.692 31.374 1.00 60.50 143 HIS A O 1
ATOM 1123 N N . HIS A 1 144 ? 8.026 -36.232 33.002 1.00 49.81 144 HIS A N 1
ATOM 1124 C CA . HIS A 1 144 ? 7.629 -37.452 32.322 1.00 49.81 144 HIS A CA 1
ATOM 1125 C C . HIS A 1 144 ? 6.110 -37.475 32.127 1.00 49.81 144 HIS A C 1
ATOM 1127 O O . HIS A 1 144 ? 5.370 -37.025 33.002 1.00 49.81 144 HIS A O 1
ATOM 1133 N N . VAL A 1 145 ? 5.657 -38.068 31.025 1.00 53.28 145 VAL A N 1
ATOM 1134 C CA . VAL A 1 145 ? 4.283 -38.559 30.887 1.00 53.28 145 VAL A CA 1
ATOM 1135 C C . VAL A 1 145 ? 4.369 -40.066 30.658 1.00 53.28 145 VAL A C 1
ATOM 1137 O O . VAL A 1 145 ? 5.229 -40.523 29.905 1.00 53.28 145 VAL A O 1
ATOM 1140 N N . LEU A 1 146 ? 3.541 -40.765 31.436 1.00 50.12 146 LEU A N 1
ATOM 1141 C CA . LEU A 1 146 ? 3.356 -42.212 31.552 1.00 50.12 146 LEU A CA 1
ATOM 1142 C C . LEU A 1 146 ? 3.147 -42.924 30.212 1.00 50.12 146 LEU A C 1
ATOM 1144 O O . LEU A 1 146 ? 2.462 -42.341 29.342 1.00 50.12 146 LEU A O 1
#

Radius of gyration: 27.64 Å; chains: 1; bounding box: 51×78×66 Å

Secondary structure (DSSP, 8-state):
----TTS-HHHHHHHHHHHHHHTT--TT-HHHHHHHHHHS-HHHHHHHHHHHHHH---HHHHHTT-SHHHHHHHHHHHH-S-HHHHHHHHHTSTTTT-------------------------------------------------

Foldseek 3Di:
DADDLQAFLVVVLVVLVVVCVVVVHDQQDLVSLVVSLVRYQPLLSVQLVVVCVVVVPPVPVCVNVNGSVVSNVSSCVQQNRPSVRNSVSSCPRPPSPPPDPPPPPDDDDDDDDDDDDDDDDDDDDDDDDDDDDDPDDDDDDDDDDD